Protein AF-A0A920TL68-F1 (afdb_monomer)

pLDDT: mean 79.49, std 15.37, range [36.06, 96.69]

Radius of gyration: 19.65 Å; Cα contacts (8 Å, |Δi|>4): 87; chains: 1; bounding box: 44×38×56 Å

Structure (mmCIF, N/CA/C/O backbone):
data_AF-A0A920TL68-F1
#
_entry.id   AF-A0A920TL68-F1
#
loop_
_atom_site.group_PDB
_atom_site.id
_atom_site.type_symbol
_atom_site.label_atom_id
_atom_site.label_alt_id
_atom_site.label_comp_id
_atom_site.label_asym_id
_atom_site.label_entity_id
_atom_site.label_seq_id
_atom_site.pdbx_PDB_ins_code
_atom_site.Cartn_x
_atom_site.Cartn_y
_atom_site.Cartn_z
_atom_site.occupancy
_atom_site.B_iso_or_equiv
_atom_site.auth_seq_id
_atom_site.auth_comp_id
_atom_site.auth_asym_id
_atom_site.auth_atom_id
_atom_site.pdbx_PDB_model_num
ATOM 1 N N . MET A 1 1 ? 16.342 -2.988 -8.621 1.00 80.62 1 MET A N 1
ATOM 2 C CA . MET A 1 1 ? 15.593 -1.732 -8.398 1.00 80.62 1 MET A CA 1
ATOM 3 C C . MET A 1 1 ? 15.108 -1.226 -9.749 1.00 80.62 1 MET A C 1
ATOM 5 O O . MET A 1 1 ? 15.931 -1.082 -10.642 1.00 80.62 1 MET A O 1
ATOM 9 N N . HIS A 1 2 ? 13.801 -1.012 -9.923 1.00 90.56 2 HIS A N 1
ATOM 10 C CA . HIS A 1 2 ? 13.200 -0.571 -11.189 1.00 90.56 2 HIS A CA 1
ATOM 11 C C . HIS A 1 2 ? 12.857 0.924 -11.144 1.00 90.56 2 HIS A C 1
ATOM 13 O O . HIS A 1 2 ? 11.788 1.310 -10.674 1.00 90.56 2 HIS A O 1
ATOM 19 N N . GLN A 1 3 ? 13.768 1.764 -11.642 1.00 92.88 3 GLN A N 1
ATOM 20 C CA . GLN A 1 3 ? 13.602 3.220 -11.752 1.00 92.88 3 GLN A CA 1
ATOM 21 C C . GLN A 1 3 ? 13.117 3.612 -13.156 1.00 92.88 3 GLN A C 1
ATOM 23 O O . GLN A 1 3 ? 13.807 4.296 -13.902 1.00 92.88 3 GLN A O 1
ATOM 28 N N . THR A 1 4 ? 11.928 3.145 -13.532 1.00 91.88 4 THR A N 1
ATOM 29 C CA . THR A 1 4 ? 11.265 3.543 -14.782 1.00 91.88 4 THR A CA 1
ATOM 30 C C . THR A 1 4 ? 9.858 4.049 -14.497 1.00 91.88 4 THR A C 1
ATOM 32 O O . THR A 1 4 ? 9.225 3.615 -13.532 1.00 91.88 4 THR A O 1
ATOM 35 N N . ALA A 1 5 ? 9.368 4.969 -15.328 1.00 90.88 5 ALA A N 1
ATOM 36 C CA . ALA A 1 5 ? 7.997 5.465 -15.257 1.00 90.88 5 ALA A CA 1
ATOM 37 C C . ALA A 1 5 ? 7.007 4.567 -16.020 1.00 90.88 5 ALA A C 1
ATOM 39 O O . ALA A 1 5 ? 5.854 4.461 -15.608 1.00 90.88 5 ALA A O 1
ATOM 40 N N . THR A 1 6 ? 7.448 3.909 -17.095 1.00 92.81 6 THR A N 1
ATOM 41 C CA . THR A 1 6 ? 6.608 3.071 -17.967 1.00 92.81 6 THR A CA 1
ATOM 42 C C . THR A 1 6 ? 7.353 1.818 -18.428 1.00 92.81 6 THR A C 1
ATOM 44 O O . THR A 1 6 ? 8.582 1.743 -18.317 1.00 92.81 6 THR A O 1
ATOM 47 N N . TYR A 1 7 ? 6.606 0.836 -18.925 1.00 90.44 7 TYR A N 1
ATOM 48 C CA . TYR A 1 7 ? 7.105 -0.445 -19.412 1.00 90.44 7 TYR A CA 1
ATOM 49 C C . TYR A 1 7 ? 6.700 -0.646 -20.875 1.00 90.44 7 TYR A C 1
ATOM 51 O O . TYR A 1 7 ? 5.697 -0.105 -21.337 1.00 90.44 7 TYR A O 1
ATOM 59 N N . VAL A 1 8 ? 7.503 -1.408 -21.620 1.00 90.12 8 VAL A N 1
ATOM 60 C CA . VAL A 1 8 ? 7.218 -1.705 -23.029 1.00 90.12 8 VAL A CA 1
ATOM 61 C C . VAL A 1 8 ? 6.022 -2.650 -23.110 1.00 90.12 8 VAL A C 1
ATOM 63 O O . VAL A 1 8 ? 6.043 -3.729 -22.518 1.00 90.12 8 VAL A O 1
ATOM 66 N N . LEU A 1 9 ? 5.006 -2.239 -23.866 1.00 90.06 9 LEU A N 1
ATOM 67 C CA . LEU A 1 9 ? 3.836 -3.050 -24.191 1.00 90.06 9 LEU A CA 1
ATOM 68 C C . LEU A 1 9 ? 4.066 -3.760 -25.528 1.00 90.06 9 LEU A C 1
ATOM 70 O O . LEU A 1 9 ? 4.668 -3.183 -26.433 1.00 90.06 9 LEU A O 1
ATOM 74 N N . GLU A 1 10 ? 3.588 -4.997 -25.662 1.00 87.94 10 GLU A N 1
ATOM 75 C CA . GLU A 1 10 ? 3.639 -5.714 -26.948 1.00 87.94 10 GLU A CA 1
ATOM 76 C C . GLU A 1 10 ? 2.578 -5.179 -27.913 1.00 87.94 10 GLU A C 1
ATOM 78 O O . GLU A 1 10 ? 2.842 -4.977 -29.095 1.00 87.94 10 GLU A O 1
ATOM 83 N N . GLU A 1 11 ? 1.387 -4.899 -27.386 1.00 89.31 11 GLU A N 1
ATOM 84 C CA . GLU A 1 11 ? 0.255 -4.322 -28.103 1.00 89.31 11 GLU A CA 1
ATOM 85 C C . GLU A 1 11 ? -0.548 -3.435 -27.137 1.00 89.31 11 GLU A C 1
ATOM 87 O O . GLU A 1 11 ? -0.435 -3.557 -25.913 1.00 89.31 11 GLU A O 1
ATOM 92 N N . VAL A 1 12 ? -1.393 -2.546 -27.665 1.00 86.69 12 VAL A N 1
ATOM 93 C CA . VAL A 1 12 ? -2.274 -1.715 -26.829 1.00 86.69 12 VAL A CA 1
ATOM 94 C C . VAL A 1 12 ? -3.190 -2.614 -25.993 1.00 86.69 12 VAL A C 1
ATOM 96 O O . VAL A 1 12 ? -3.930 -3.431 -26.534 1.00 86.69 12 VAL A O 1
ATOM 99 N N . GLY A 1 13 ? -3.142 -2.455 -24.669 1.00 84.44 13 GLY A N 1
ATOM 100 C CA . GLY A 1 13 ? -3.941 -3.247 -23.729 1.00 84.44 13 GLY A CA 1
ATOM 101 C C . GLY A 1 13 ? -3.378 -4.634 -23.394 1.00 84.44 13 GLY A C 1
ATOM 102 O O . GLY A 1 13 ? -4.030 -5.367 -22.657 1.00 84.44 13 GLY A O 1
ATOM 103 N N . LYS A 1 14 ? -2.190 -5.002 -23.898 1.00 85.81 14 LYS A N 1
ATOM 104 C CA . LYS A 1 14 ? -1.474 -6.230 -23.513 1.00 85.81 14 LYS A CA 1
ATOM 105 C C . LYS A 1 14 ? -0.176 -5.888 -22.782 1.00 85.81 14 LYS A C 1
ATOM 107 O O . LYS A 1 14 ? 0.883 -5.744 -23.397 1.00 85.81 14 LYS A O 1
ATOM 112 N N . ASP A 1 15 ? -0.269 -5.751 -21.464 1.00 85.44 15 ASP A N 1
ATOM 113 C CA . ASP A 1 15 ? 0.889 -5.616 -20.581 1.00 85.44 15 ASP A CA 1
ATOM 114 C C . ASP A 1 15 ? 1.373 -6.979 -20.045 1.00 85.44 15 ASP A C 1
ATOM 116 O O . ASP A 1 15 ? 0.679 -7.993 -20.121 1.00 85.44 15 ASP A O 1
ATOM 120 N N . LYS A 1 16 ? 2.604 -7.009 -19.518 1.00 83.06 16 LYS A N 1
ATOM 121 C CA . LYS A 1 16 ? 3.217 -8.199 -18.889 1.00 83.06 16 LYS A CA 1
ATOM 122 C C . LYS A 1 16 ? 3.069 -8.191 -17.362 1.00 83.06 16 LYS A C 1
ATOM 124 O O . LYS A 1 16 ? 3.951 -8.673 -16.656 1.00 83.06 16 LYS A O 1
ATOM 129 N N . GLY A 1 17 ? 2.003 -7.579 -16.853 1.00 86.38 17 GLY A N 1
ATOM 130 C CA . GLY A 1 17 ? 1.770 -7.303 -15.435 1.00 86.38 17 GLY A CA 1
ATOM 131 C C . GLY A 1 17 ? 2.170 -5.891 -14.992 1.00 86.38 17 GLY A C 1
ATOM 132 O O . GLY A 1 17 ? 1.876 -5.508 -13.862 1.00 86.38 17 GLY A O 1
ATOM 133 N N . PHE A 1 18 ? 2.828 -5.107 -15.854 1.00 90.62 18 PHE A N 1
ATOM 134 C CA . PHE A 1 18 ? 3.242 -3.733 -15.560 1.00 90.62 18 PHE A CA 1
ATOM 135 C C . PHE A 1 18 ? 3.101 -2.846 -16.799 1.00 90.62 18 PHE A C 1
ATOM 137 O O . PHE A 1 18 ? 3.624 -3.176 -17.862 1.00 90.62 18 PHE A O 1
ATOM 144 N N . ASP A 1 19 ? 2.460 -1.691 -16.639 1.00 91.75 19 ASP A N 1
ATOM 145 C CA . ASP A 1 19 ? 2.248 -0.679 -17.680 1.00 91.75 19 ASP A CA 1
ATOM 146 C C . ASP A 1 19 ? 2.892 0.669 -17.293 1.00 91.75 19 ASP A C 1
ATOM 148 O O . ASP A 1 19 ? 3.683 1.269 -18.033 1.00 91.75 19 ASP A O 1
ATOM 152 N N . TYR A 1 20 ? 2.623 1.108 -16.066 1.00 92.25 20 TYR A N 1
ATOM 153 C CA . TYR A 1 20 ? 2.981 2.399 -15.523 1.00 92.25 20 TYR A CA 1
ATOM 154 C C . TYR A 1 20 ? 3.305 2.284 -14.032 1.00 92.25 20 TYR A C 1
ATOM 156 O O . TYR A 1 20 ? 2.552 1.729 -13.234 1.00 92.25 20 TYR A O 1
ATOM 164 N N . THR A 1 21 ? 4.428 2.879 -13.631 1.00 94.06 21 THR A N 1
ATOM 165 C CA . THR A 1 21 ? 5.058 2.649 -12.318 1.00 94.06 21 THR A CA 1
ATOM 166 C C . THR A 1 21 ? 4.172 3.015 -11.122 1.00 94.06 21 THR A C 1
ATOM 168 O O . THR A 1 21 ? 4.302 2.439 -10.044 1.00 94.06 21 THR A O 1
ATOM 171 N N . ARG A 1 22 ? 3.261 3.986 -11.294 1.00 91.62 22 ARG A N 1
ATOM 172 C CA . ARG A 1 22 ? 2.309 4.382 -10.244 1.00 91.62 22 ARG A CA 1
ATOM 173 C C . ARG A 1 22 ? 1.324 3.252 -9.949 1.00 91.62 22 ARG A C 1
ATOM 175 O O . ARG A 1 22 ? 1.063 2.988 -8.776 1.00 91.62 22 ARG A O 1
ATOM 182 N N . SER A 1 23 ? 0.827 2.600 -11.000 1.00 90.81 23 SER A N 1
ATOM 183 C CA . SER A 1 23 ? -0.107 1.477 -10.928 1.00 90.81 23 SER A CA 1
ATOM 184 C C . SER A 1 23 ? 0.589 0.255 -10.347 1.00 90.81 23 SER A C 1
ATOM 186 O O . SER A 1 23 ? 0.175 -0.241 -9.303 1.00 90.81 23 SER A O 1
ATOM 188 N N . ALA A 1 24 ? 1.706 -0.158 -10.948 1.00 90.88 24 ALA A N 1
ATOM 189 C CA . ALA A 1 24 ? 2.487 -1.305 -10.508 1.00 90.88 24 ALA A CA 1
ATOM 190 C C . ALA A 1 24 ? 3.981 -1.106 -10.805 1.00 90.88 24 ALA A C 1
ATOM 192 O O . ALA A 1 24 ? 4.370 -0.575 -11.846 1.00 90.88 24 ALA A O 1
ATOM 193 N N . ASN A 1 25 ? 4.837 -1.556 -9.888 1.00 95.00 25 ASN A N 1
ATOM 194 C CA . ASN A 1 25 ? 6.289 -1.530 -10.045 1.00 95.00 25 ASN A CA 1
ATOM 195 C C . ASN A 1 25 ? 6.879 -2.829 -9.474 1.00 95.00 25 ASN A C 1
ATOM 197 O O . ASN A 1 25 ? 6.583 -3.130 -8.317 1.00 95.00 25 ASN A O 1
ATOM 201 N N . PRO A 1 26 ? 7.749 -3.562 -10.197 1.00 94.75 26 PRO A N 1
ATOM 202 C CA . PRO A 1 26 ? 8.257 -4.850 -9.726 1.00 94.75 26 PRO A CA 1
ATOM 203 C C . PRO A 1 26 ? 9.022 -4.762 -8.399 1.00 94.75 26 PRO A C 1
ATOM 205 O O . PRO A 1 26 ? 8.931 -5.653 -7.567 1.00 94.75 26 PRO A O 1
ATOM 208 N N . THR A 1 27 ? 9.765 -3.675 -8.155 1.00 95.44 27 THR A N 1
ATOM 209 C CA . THR A 1 27 ? 10.458 -3.485 -6.867 1.00 95.44 27 THR A CA 1
ATOM 210 C C . THR A 1 27 ? 9.471 -3.245 -5.727 1.00 95.44 27 THR A C 1
ATOM 212 O O . THR A 1 27 ? 9.660 -3.793 -4.644 1.00 95.44 27 THR A O 1
ATOM 215 N N . ARG A 1 28 ? 8.415 -2.456 -5.967 1.00 95.69 28 ARG A N 1
ATOM 216 C CA . ARG A 1 28 ? 7.371 -2.208 -4.962 1.00 95.69 28 ARG A CA 1
ATOM 217 C C . ARG A 1 28 ? 6.566 -3.475 -4.674 1.00 95.69 28 ARG A C 1
ATOM 219 O O . ARG A 1 28 ? 6.367 -3.787 -3.510 1.00 95.69 28 ARG A O 1
ATOM 226 N N . GLN A 1 29 ? 6.192 -4.225 -5.708 1.00 95.62 29 GLN A N 1
ATOM 227 C CA . GLN A 1 29 ? 5.420 -5.458 -5.566 1.00 95.62 29 GLN A CA 1
ATOM 228 C C . GLN A 1 29 ? 6.161 -6.500 -4.718 1.00 95.62 29 GLN A C 1
ATOM 230 O O . GLN A 1 29 ? 5.587 -7.042 -3.783 1.00 95.62 29 GLN A O 1
ATOM 235 N N . MET A 1 30 ? 7.455 -6.720 -4.970 1.00 95.81 30 MET A N 1
ATOM 236 C CA . MET A 1 30 ? 8.259 -7.632 -4.143 1.00 95.81 30 MET A CA 1
ATOM 237 C C . MET A 1 30 ? 8.282 -7.197 -2.669 1.00 95.81 30 MET A C 1
ATOM 239 O O . MET A 1 30 ? 8.152 -8.021 -1.768 1.00 95.81 30 MET A O 1
ATOM 243 N N . MET A 1 31 ? 8.422 -5.893 -2.405 1.00 94.75 31 MET A N 1
ATOM 244 C CA . MET A 1 31 ? 8.361 -5.357 -1.041 1.00 94.75 31 MET A CA 1
ATOM 245 C C . MET A 1 31 ? 6.986 -5.590 -0.401 1.00 94.75 31 MET A C 1
ATOM 247 O O . MET A 1 31 ? 6.921 -6.005 0.753 1.00 94.75 31 MET A O 1
ATOM 251 N N . GLU A 1 32 ? 5.905 -5.334 -1.137 1.00 96.38 32 GLU A N 1
ATOM 252 C CA .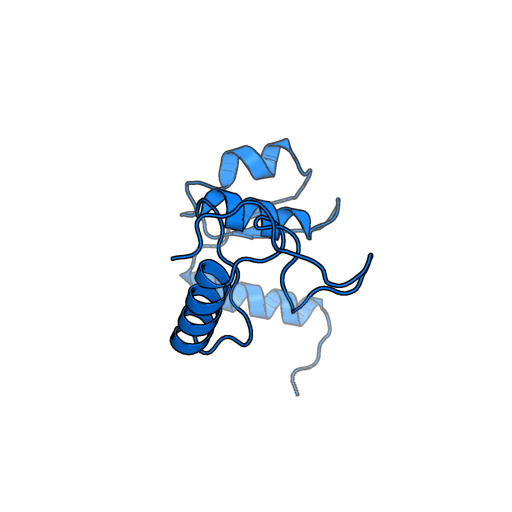 GLU A 1 32 ? 4.521 -5.533 -0.693 1.00 96.38 32 GLU A CA 1
ATOM 253 C C . GLU A 1 32 ? 4.234 -7.003 -0.351 1.00 96.38 32 GLU A C 1
ATOM 255 O O . GLU A 1 32 ? 3.642 -7.282 0.690 1.00 96.38 32 GLU A O 1
ATOM 260 N N . GLU A 1 33 ? 4.704 -7.941 -1.176 1.00 96.50 33 GLU A N 1
ATOM 261 C CA . GLU A 1 33 ? 4.572 -9.385 -0.955 1.00 96.50 33 GLU A CA 1
ATOM 262 C C . GLU A 1 33 ? 5.351 -9.853 0.281 1.00 96.50 33 GLU A C 1
ATOM 264 O O . GLU A 1 33 ? 4.829 -10.613 1.098 1.00 96.50 33 GLU A O 1
ATOM 269 N N . HIS A 1 34 ? 6.581 -9.365 0.467 1.00 96.50 34 HIS A N 1
ATOM 270 C CA . HIS A 1 34 ? 7.366 -9.677 1.659 1.00 96.50 34 HIS A CA 1
ATOM 271 C C . HIS A 1 34 ? 6.738 -9.108 2.934 1.00 96.50 34 HIS A C 1
ATOM 273 O O . HIS A 1 34 ? 6.678 -9.811 3.940 1.00 96.50 34 HIS A O 1
ATOM 279 N N . LEU A 1 35 ? 6.234 -7.870 2.900 1.00 95.31 35 LEU A N 1
ATOM 280 C CA . LEU A 1 35 ? 5.517 -7.277 4.032 1.00 95.31 35 LEU A CA 1
ATOM 281 C C . LEU A 1 35 ? 4.257 -8.074 4.378 1.00 95.31 35 LEU A C 1
ATOM 283 O O . LEU A 1 35 ? 4.034 -8.388 5.544 1.00 95.31 35 LEU A O 1
ATOM 287 N N . ALA A 1 36 ? 3.474 -8.458 3.368 1.00 96.69 36 ALA A N 1
ATOM 288 C CA . ALA A 1 36 ? 2.291 -9.286 3.566 1.00 96.69 36 ALA A CA 1
ATOM 289 C C . ALA A 1 36 ? 2.651 -10.627 4.223 1.00 96.69 36 ALA A C 1
ATOM 291 O O . ALA A 1 36 ? 1.993 -11.041 5.172 1.00 96.69 36 ALA A O 1
ATOM 292 N N . ALA A 1 37 ? 3.731 -11.275 3.779 1.00 96.62 37 ALA A N 1
ATOM 293 C CA . ALA A 1 37 ? 4.196 -12.523 4.374 1.00 96.62 37 ALA A CA 1
ATOM 294 C C . ALA A 1 37 ? 4.632 -12.358 5.843 1.00 96.62 37 ALA A C 1
ATOM 296 O O . ALA A 1 37 ? 4.317 -13.218 6.664 1.00 96.62 37 ALA A O 1
ATOM 297 N N . LEU A 1 38 ? 5.320 -11.261 6.184 1.00 96.50 38 LEU A N 1
ATOM 298 C CA . LEU A 1 38 ? 5.765 -10.980 7.555 1.00 96.50 38 LEU A CA 1
ATOM 299 C C . LEU A 1 38 ? 4.590 -10.772 8.518 1.00 96.50 38 LEU A C 1
ATOM 301 O O . LEU A 1 38 ? 4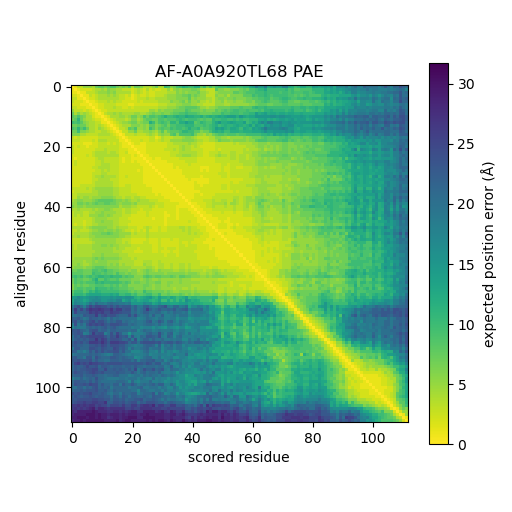.587 -11.342 9.607 1.00 96.50 38 LEU A O 1
ATOM 305 N N . ASP A 1 39 ? 3.569 -10.031 8.093 1.00 95.25 39 ASP A N 1
ATOM 306 C CA . ASP A 1 39 ? 2.383 -9.749 8.911 1.00 95.25 39 ASP A CA 1
ATOM 307 C C . ASP A 1 39 ? 1.300 -10.839 8.804 1.00 95.25 39 ASP A C 1
ATOM 309 O O . ASP A 1 39 ? 0.195 -10.684 9.327 1.00 95.25 39 ASP A O 1
ATOM 313 N N . SER A 1 40 ? 1.591 -11.960 8.128 1.00 95.94 40 SER A N 1
ATOM 314 C CA . SER A 1 40 ? 0.607 -13.012 7.814 1.00 95.94 40 SER A CA 1
ATOM 315 C C . SER A 1 40 ? -0.649 -12.476 7.100 1.00 95.94 40 SER A C 1
ATOM 317 O O . SER A 1 40 ? -1.753 -13.006 7.248 1.00 95.94 40 SER A O 1
ATOM 319 N N . GLY A 1 41 ? -0.488 -11.401 6.327 1.00 93.25 41 GLY A N 1
ATOM 320 C CA . GLY A 1 41 ? -1.512 -10.784 5.498 1.00 93.25 41 GLY A CA 1
ATOM 321 C C . GLY A 1 41 ? -1.616 -11.438 4.120 1.00 93.25 41 GLY A C 1
ATOM 322 O O . GLY A 1 41 ? -0.659 -11.989 3.584 1.00 93.25 41 GLY A O 1
ATOM 323 N N . LYS A 1 42 ? -2.801 -11.351 3.503 1.00 95.69 42 LYS A N 1
ATOM 324 C CA . LYS A 1 42 ? -3.014 -11.830 2.124 1.00 95.69 42 LYS A CA 1
ATOM 325 C C . LYS A 1 42 ? -2.449 -10.867 1.072 1.00 95.69 42 LYS A C 1
ATOM 327 O O . LYS A 1 42 ? -2.099 -11.294 -0.022 1.00 95.69 42 LYS A O 1
ATOM 332 N N . TYR A 1 43 ? -2.406 -9.578 1.398 1.00 95.12 43 TYR A N 1
ATOM 333 C CA . TYR A 1 43 ? -1.980 -8.501 0.509 1.00 95.12 43 TYR A CA 1
ATOM 334 C C . TYR A 1 43 ? -1.233 -7.437 1.313 1.00 95.12 43 TYR A C 1
ATOM 336 O O . TYR A 1 43 ? -1.556 -7.211 2.479 1.00 95.12 43 TYR A O 1
ATOM 344 N N . GLY A 1 44 ? -0.284 -6.766 0.666 1.00 94.19 44 GLY A N 1
ATOM 345 C CA . GLY A 1 44 ? 0.395 -5.575 1.169 1.00 94.19 44 GLY A CA 1
ATOM 346 C C . GLY A 1 44 ? 0.272 -4.450 0.146 1.00 94.19 44 GLY A C 1
ATOM 347 O O . GLY A 1 44 ? 0.205 -4.714 -1.052 1.00 94.19 44 GLY A O 1
ATOM 348 N N . VAL A 1 45 ? 0.207 -3.202 0.610 1.00 94.31 45 VAL A N 1
ATOM 349 C CA . VAL A 1 45 ? 0.182 -2.018 -0.262 1.00 94.31 45 VAL A CA 1
ATOM 350 C C . VAL A 1 45 ? 1.126 -0.975 0.314 1.00 94.31 45 VAL A C 1
ATOM 352 O O . VAL A 1 45 ? 0.974 -0.559 1.463 1.00 94.31 45 VAL A O 1
ATOM 355 N N . ALA A 1 46 ? 2.107 -0.556 -0.478 1.00 94.25 46 ALA A N 1
ATOM 356 C CA . ALA A 1 46 ? 3.107 0.416 -0.077 1.00 94.25 46 ALA A CA 1
ATOM 357 C C . ALA A 1 46 ? 2.711 1.825 -0.536 1.00 94.25 46 ALA A C 1
ATOM 359 O O . ALA A 1 46 ? 2.409 2.071 -1.705 1.00 94.25 46 ALA A O 1
ATOM 360 N N . TYR A 1 47 ? 2.774 2.772 0.398 1.00 93.50 47 TYR A N 1
ATOM 361 C CA . TYR A 1 47 ? 2.474 4.185 0.176 1.00 93.50 47 TYR A CA 1
ATOM 362 C C . TYR A 1 47 ? 3.722 5.048 0.376 1.00 93.50 47 TYR A C 1
ATOM 364 O O . TYR A 1 47 ? 4.724 4.603 0.931 1.00 93.50 47 TYR A O 1
ATOM 372 N N . SER A 1 48 ? 3.655 6.310 -0.053 1.00 92.88 48 SER A N 1
ATOM 373 C CA . SER A 1 48 ? 4.746 7.277 0.133 1.00 92.88 48 SER A CA 1
ATOM 374 C C . SER A 1 48 ? 4.992 7.647 1.601 1.00 92.88 48 SER A C 1
ATOM 376 O O . SER A 1 48 ? 6.094 8.062 1.9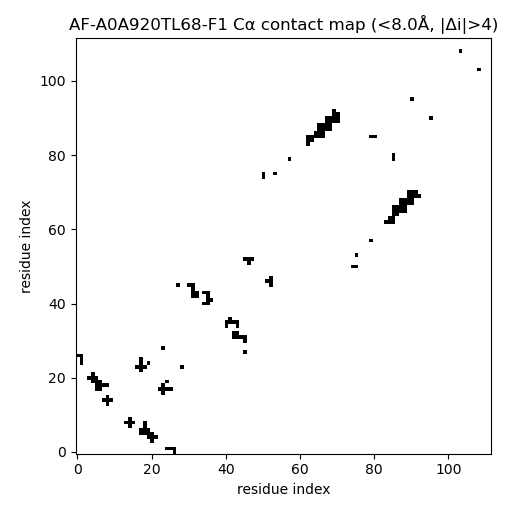47 1.00 92.88 48 SER A O 1
ATOM 378 N N . SER A 1 49 ? 3.977 7.520 2.461 1.00 91.50 49 SER A N 1
ATOM 379 C CA . SER A 1 49 ? 4.065 7.754 3.904 1.00 91.50 49 SER A CA 1
ATOM 380 C C . SER A 1 49 ? 2.929 7.047 4.649 1.00 91.50 49 SER A C 1
ATOM 382 O O . SER A 1 49 ? 1.928 6.650 4.046 1.00 91.50 49 SER A O 1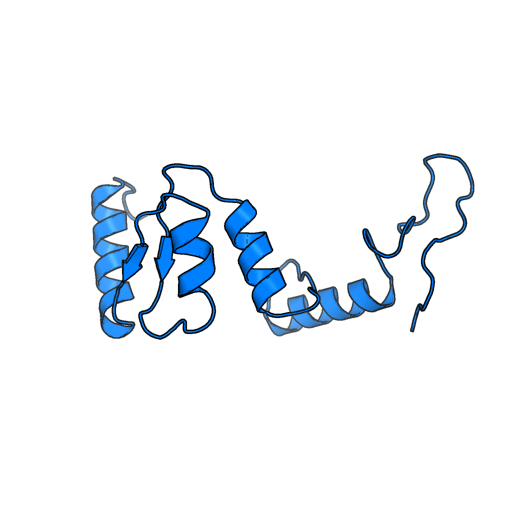
ATOM 384 N N . GLY A 1 50 ? 3.042 6.953 5.979 1.00 86.81 50 GLY A N 1
ATOM 385 C CA . GLY A 1 50 ? 1.953 6.454 6.828 1.00 86.81 50 GLY A CA 1
ATOM 386 C C . GLY A 1 50 ? 0.677 7.296 6.717 1.00 86.81 50 GLY A C 1
ATOM 387 O O . GLY A 1 50 ? -0.418 6.747 6.693 1.00 86.81 50 GLY A O 1
ATOM 388 N N . MET A 1 51 ? 0.802 8.616 6.538 1.00 85.88 51 MET A N 1
ATOM 389 C CA . MET A 1 51 ? -0.356 9.494 6.331 1.00 85.88 51 MET A CA 1
ATOM 390 C C . MET A 1 51 ? -1.059 9.239 4.999 1.00 85.88 51 MET A C 1
ATOM 392 O O . MET A 1 51 ? -2.284 9.241 4.957 1.00 85.88 51 MET A O 1
ATOM 396 N N . ALA A 1 52 ? -0.309 8.961 3.928 1.00 88.44 52 ALA A N 1
ATOM 397 C CA . ALA A 1 52 ? -0.899 8.588 2.642 1.00 88.44 52 ALA A CA 1
ATOM 398 C C . ALA A 1 52 ? -1.619 7.229 2.710 1.00 88.44 52 ALA A C 1
ATOM 400 O O . ALA A 1 52 ? -2.653 7.049 2.063 1.00 88.44 52 ALA A O 1
ATOM 401 N N . ALA A 1 53 ? -1.106 6.293 3.517 1.00 90.12 53 ALA A N 1
ATOM 402 C CA . ALA A 1 53 ? -1.779 5.024 3.778 1.00 90.12 53 ALA A CA 1
ATOM 403 C C . ALA A 1 53 ? -3.113 5.241 4.512 1.00 90.12 53 ALA A C 1
ATOM 405 O O . ALA A 1 53 ? -4.142 4.728 4.078 1.00 90.12 53 ALA A O 1
ATOM 406 N N . VAL A 1 54 ? -3.117 6.057 5.573 1.00 87.81 54 VAL A N 1
ATOM 407 C CA . VAL A 1 54 ? -4.340 6.383 6.323 1.00 87.81 54 VAL A CA 1
ATOM 408 C C . VAL A 1 54 ? -5.356 7.122 5.447 1.00 87.81 54 VAL A C 1
ATOM 410 O O . VAL A 1 54 ? -6.512 6.714 5.401 1.00 87.81 54 VAL A O 1
ATOM 413 N N . ASP A 1 55 ? -4.940 8.152 4.708 1.00 86.19 55 ASP A N 1
ATOM 414 C CA . ASP A 1 55 ? -5.803 8.894 3.773 1.00 86.19 55 ASP A CA 1
ATOM 415 C C . ASP A 1 55 ? -6.446 7.967 2.726 1.00 86.19 55 ASP A C 1
ATOM 417 O O . ASP A 1 55 ? -7.643 8.059 2.450 1.00 86.19 55 ASP A O 1
ATOM 421 N N . SER A 1 56 ? -5.687 7.004 2.197 1.00 89.69 56 SER A N 1
ATOM 422 C CA . SER A 1 56 ? -6.216 6.013 1.251 1.00 89.69 56 SER A CA 1
ATOM 423 C C . SER A 1 56 ? -7.252 5.086 1.894 1.00 89.69 56 SER A C 1
ATOM 425 O O . SER A 1 56 ? -8.276 4.803 1.274 1.00 89.69 56 SER A O 1
ATOM 427 N N . CYS A 1 57 ? -7.041 4.664 3.145 1.00 89.31 57 CYS A N 1
ATOM 428 C CA . CYS A 1 57 ? -8.027 3.890 3.903 1.00 89.31 57 CYS A CA 1
ATOM 429 C C . CYS A 1 57 ? -9.307 4.694 4.180 1.00 89.31 57 CYS A C 1
ATOM 431 O O . CYS A 1 57 ? -10.406 4.158 4.065 1.00 89.31 57 CYS A O 1
ATOM 433 N N . LEU A 1 58 ? -9.185 5.980 4.513 1.00 86.62 58 LEU A N 1
ATOM 434 C CA . LEU A 1 58 ? -10.330 6.848 4.801 1.00 86.62 58 LEU A CA 1
ATOM 435 C C . LEU A 1 58 ? -11.184 7.125 3.567 1.00 86.62 58 LEU A C 1
ATOM 437 O O . LEU A 1 58 ? -12.401 7.226 3.676 1.00 86.62 58 LEU A O 1
ATOM 441 N N . LYS A 1 59 ? -10.575 7.176 2.380 1.00 87.31 59 LYS A N 1
ATOM 442 C CA . LYS A 1 59 ? -11.295 7.312 1.103 1.00 87.31 59 LYS A CA 1
ATOM 443 C C . LYS A 1 59 ? -12.188 6.118 0.757 1.00 87.31 59 LYS A C 1
ATOM 445 O O . LYS A 1 59 ? -12.978 6.218 -0.178 1.00 87.31 59 LYS A O 1
ATOM 450 N N . LEU A 1 60 ? -12.085 5.007 1.488 1.00 89.56 60 LEU A N 1
ATOM 451 C CA . LEU A 1 60 ? -13.019 3.883 1.371 1.00 89.56 60 LEU A CA 1
ATOM 452 C C . LEU A 1 60 ? -14.358 4.160 2.071 1.00 89.56 60 LEU A C 1
ATOM 454 O O . LEU A 1 60 ? -15.346 3.485 1.776 1.00 89.56 60 LEU A O 1
ATOM 458 N N . LEU A 1 61 ? -14.390 5.126 2.992 1.00 87.56 61 LEU A N 1
ATOM 459 C CA . LEU A 1 61 ? -15.575 5.499 3.756 1.00 87.56 61 LEU A CA 1
ATOM 460 C C . LEU A 1 61 ? -16.496 6.415 2.949 1.00 87.56 61 LEU A C 1
ATOM 462 O O . LEU A 1 61 ? -16.079 7.124 2.029 1.00 87.56 61 LEU A O 1
ATOM 466 N N . LYS A 1 62 ? -17.769 6.429 3.333 1.00 85.75 62 LYS A N 1
ATOM 467 C CA . LYS A 1 62 ? -18.798 7.304 2.774 1.00 85.75 62 LYS A CA 1
ATOM 468 C C . LYS A 1 62 ? -19.267 8.314 3.814 1.00 85.75 62 LYS A C 1
ATOM 470 O O . LYS A 1 62 ? -19.085 8.152 5.019 1.00 85.75 62 LYS A O 1
ATOM 475 N N . SER A 1 63 ? -19.899 9.381 3.329 1.00 80.88 63 SER A N 1
ATOM 476 C CA . SER A 1 63 ? -20.567 10.341 4.209 1.00 80.88 63 SER A CA 1
ATOM 477 C C . SER A 1 63 ? -21.614 9.626 5.069 1.00 80.88 63 SER A C 1
ATOM 479 O O . SER A 1 63 ? -22.427 8.871 4.536 1.00 80.88 63 SER A O 1
ATOM 481 N N . GLY A 1 64 ? -21.586 9.873 6.380 1.00 79.75 64 GLY A N 1
ATOM 482 C CA . GLY A 1 64 ? -22.455 9.216 7.359 1.00 79.75 64 GLY A CA 1
ATOM 483 C C . GLY A 1 64 ? -21.874 7.957 8.013 1.00 79.75 64 GLY A C 1
ATOM 484 O O . GLY A 1 64 ? -22.490 7.455 8.949 1.00 79.75 64 GLY A O 1
ATOM 485 N N . ASP A 1 65 ? -20.706 7.466 7.582 1.00 80.69 65 ASP A N 1
ATOM 486 C CA . ASP A 1 65 ? -20.009 6.391 8.298 1.00 80.69 65 ASP A CA 1
ATOM 487 C C . ASP A 1 65 ? -19.460 6.884 9.656 1.00 80.69 65 ASP A C 1
ATOM 489 O O . ASP A 1 65 ? -19.417 8.078 9.958 1.00 80.69 65 ASP A O 1
ATOM 493 N N . HIS A 1 66 ? -19.030 5.956 10.510 1.00 80.75 66 HIS A N 1
ATOM 494 C CA . HIS A 1 66 ? -18.433 6.272 11.808 1.00 80.75 66 HIS A CA 1
ATOM 495 C C . HIS A 1 66 ? -17.062 5.621 11.932 1.00 80.75 66 HIS A C 1
ATOM 497 O O . HIS A 1 66 ? -16.897 4.440 11.623 1.00 80.75 66 HIS A O 1
ATOM 503 N N . VAL A 1 67 ? -16.086 6.380 12.432 1.00 79.94 67 VAL A N 1
ATOM 504 C CA . VAL A 1 67 ? -14.724 5.891 12.669 1.00 79.94 67 VAL A CA 1
ATOM 505 C C . VAL A 1 67 ? -14.446 5.896 14.165 1.00 79.94 67 VAL A C 1
ATOM 507 O O . VAL A 1 67 ? -14.681 6.887 14.858 1.00 79.94 67 VAL A O 1
ATOM 510 N N . ILE A 1 68 ? -13.950 4.767 14.662 1.00 80.25 68 ILE A N 1
ATOM 511 C CA . ILE A 1 68 ? -13.521 4.606 16.049 1.00 80.25 68 ILE A CA 1
ATOM 512 C C . ILE A 1 68 ? -12.000 4.611 16.058 1.00 80.25 68 ILE A C 1
ATOM 514 O O . ILE A 1 68 ? -11.370 3.758 15.430 1.00 80.25 68 ILE A O 1
ATOM 518 N N . CYS A 1 69 ? -11.426 5.553 16.795 1.00 75.44 69 CYS A N 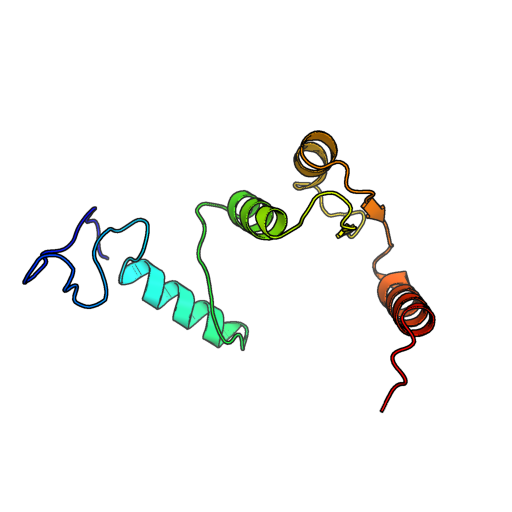1
ATOM 519 C CA . CYS A 1 69 ? -9.985 5.731 16.917 1.00 75.44 69 CYS A CA 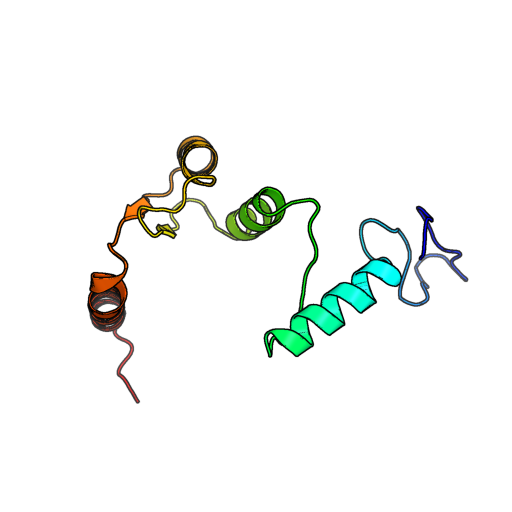1
ATOM 520 C C . CYS A 1 69 ? -9.580 5.713 18.393 1.00 75.44 69 CYS A C 1
ATOM 522 O O . CYS A 1 69 ? -10.353 6.103 19.272 1.00 75.44 69 CYS A O 1
ATOM 524 N N . SER A 1 70 ? -8.350 5.268 18.659 1.00 74.00 70 SER A N 1
ATOM 525 C CA . SER A 1 70 ? -7.726 5.481 19.969 1.00 74.00 70 SER A CA 1
ATOM 526 C C . SER A 1 70 ? -7.434 6.970 20.159 1.00 74.00 70 SER A C 1
ATOM 528 O O . SER A 1 70 ? -7.246 7.686 19.179 1.00 74.00 70 SER A O 1
ATOM 530 N N . ASP A 1 71 ? -7.368 7.416 21.409 1.00 70.69 71 ASP A N 1
ATOM 531 C CA . ASP A 1 71 ? -7.100 8.815 21.779 1.00 70.69 71 ASP A CA 1
ATOM 532 C C . ASP A 1 71 ? -5.633 9.249 21.550 1.00 70.69 71 ASP A C 1
ATOM 534 O O . ASP A 1 71 ? -5.287 10.419 21.642 1.00 70.69 71 ASP A O 1
ATOM 538 N N . ASP A 1 72 ? -4.758 8.301 21.209 1.00 70.19 72 ASP A N 1
ATOM 539 C CA . ASP A 1 72 ? -3.317 8.531 21.026 1.00 70.19 72 ASP A CA 1
ATOM 540 C C . ASP A 1 72 ? -2.897 8.626 19.536 1.00 70.19 72 ASP A C 1
ATOM 542 O O . ASP A 1 72 ? -1.721 8.555 19.183 1.00 70.19 72 ASP A O 1
ATOM 546 N N . VAL A 1 73 ? -3.849 8.746 18.598 1.00 68.88 73 VAL A N 1
ATOM 547 C CA . VAL A 1 73 ? -3.573 8.660 17.143 1.00 68.88 73 VAL A CA 1
ATOM 548 C C . VAL A 1 73 ? -3.197 10.024 16.548 1.00 68.88 73 VAL A C 1
ATOM 550 O O . VAL A 1 73 ? -3.892 10.590 15.709 1.00 68.88 73 VAL A O 1
ATOM 553 N N . THR A 1 74 ? -2.090 10.596 17.008 1.00 56.06 74 THR A N 1
ATOM 554 C CA . THR A 1 74 ? -1.711 12.018 16.831 1.00 56.06 74 THR A CA 1
ATOM 555 C C . THR A 1 74 ? -1.759 12.592 15.404 1.00 56.06 74 THR A C 1
ATOM 557 O O . THR A 1 74 ? -2.071 13.769 15.241 1.00 56.06 74 THR A O 1
ATOM 560 N N . ALA A 1 75 ? -1.487 11.812 14.355 1.00 58.19 75 ALA A N 1
ATOM 561 C CA . ALA A 1 75 ? -1.325 12.360 13.002 1.00 58.19 75 ALA A CA 1
ATOM 562 C C . ALA A 1 75 ? -2.637 12.503 12.197 1.00 58.19 75 ALA A C 1
ATOM 564 O O . ALA A 1 75 ? -2.672 13.199 11.186 1.00 58.19 75 ALA A O 1
ATOM 565 N N . VAL A 1 76 ? -3.723 11.866 12.641 1.00 61.28 76 VAL A N 1
ATOM 566 C CA . VAL A 1 76 ? -4.941 11.658 11.833 1.00 61.28 76 VAL A CA 1
ATOM 567 C C . VAL A 1 76 ? -6.054 12.677 12.149 1.00 61.28 76 VAL A C 1
ATOM 569 O O . VAL A 1 76 ? -6.922 12.951 11.319 1.00 61.28 76 VAL A O 1
ATOM 572 N N . TYR A 1 77 ? -5.999 13.290 13.333 1.00 57.69 77 TYR A N 1
ATOM 573 C CA . TYR A 1 77 ? -7.042 14.161 13.885 1.00 57.69 77 TYR A CA 1
ATOM 574 C C . TYR A 1 77 ? -7.464 15.362 13.023 1.00 57.69 77 TYR A C 1
ATOM 576 O O . TYR A 1 77 ? -8.672 15.555 12.858 1.00 57.69 77 TYR A O 1
ATOM 584 N N . PRO A 1 78 ? -6.548 16.196 12.489 1.00 60.12 78 PRO A N 1
ATOM 585 C CA . PRO A 1 78 ? -6.973 17.436 11.844 1.00 60.12 78 PRO A CA 1
ATOM 586 C C . PRO A 1 78 ? -7.591 17.219 10.453 1.00 60.12 78 PRO A C 1
ATOM 588 O O . PRO A 1 78 ? -8.497 17.967 10.088 1.00 60.12 78 PRO A O 1
ATOM 591 N N . ASP A 1 79 ? -7.151 16.204 9.698 1.00 59.97 79 ASP A N 1
ATOM 592 C CA . ASP A 1 79 ? -7.580 15.982 8.303 1.00 59.97 79 ASP A CA 1
ATOM 593 C C . ASP A 1 79 ? -8.931 15.249 8.204 1.00 59.97 79 ASP A C 1
ATOM 595 O O . ASP A 1 79 ? -9.766 15.605 7.374 1.00 59.97 79 ASP A O 1
ATOM 599 N N . ILE A 1 80 ? -9.211 14.283 9.094 1.00 59.12 80 ILE A N 1
ATOM 600 C CA . ILE A 1 80 ? -10.510 13.579 9.108 1.00 59.12 80 ILE A CA 1
ATOM 601 C C . ILE A 1 80 ? -11.652 14.533 9.453 1.00 59.12 80 ILE A C 1
ATOM 603 O O . ILE A 1 80 ? -12.653 14.575 8.740 1.00 59.12 80 ILE A O 1
ATOM 607 N N . SER A 1 81 ? -11.493 15.287 10.546 1.00 55.75 81 SER A N 1
ATOM 608 C CA . SER A 1 81 ? -12.543 16.139 11.123 1.00 55.75 81 SER A CA 1
ATOM 609 C C . SER A 1 81 ? -13.031 17.219 10.152 1.00 55.75 81 SER A C 1
ATOM 611 O O . SER A 1 81 ? -14.204 17.583 10.149 1.00 55.75 81 SER A O 1
ATOM 613 N N . THR A 1 82 ? -12.140 17.725 9.295 1.00 58.69 82 THR A N 1
ATOM 614 C CA . THR A 1 82 ? -12.474 18.797 8.350 1.00 58.69 82 THR A CA 1
ATOM 615 C C . THR A 1 82 ? -13.003 18.298 7.009 1.00 58.69 82 THR A C 1
ATOM 617 O O . THR A 1 82 ? -13.786 19.009 6.379 1.00 58.69 82 THR A O 1
ATOM 620 N N . ARG A 1 83 ? -12.599 17.109 6.540 1.00 57.34 83 ARG A N 1
ATOM 621 C CA . ARG A 1 83 ? -12.977 16.616 5.200 1.00 57.34 83 ARG A CA 1
ATOM 622 C C . ARG A 1 83 ? -14.220 15.754 5.167 1.00 57.34 83 ARG A C 1
ATOM 624 O O . ARG A 1 83 ? -14.944 15.781 4.173 1.00 57.34 83 ARG A O 1
ATOM 631 N N . PHE A 1 84 ? -14.469 14.993 6.218 1.00 55.94 84 PHE A N 1
ATOM 632 C CA . PHE A 1 84 ? -15.622 14.122 6.287 1.00 55.94 84 PHE A CA 1
ATOM 633 C C . PHE A 1 84 ? -16.390 14.475 7.554 1.00 55.94 84 PHE A C 1
ATOM 635 O O . PHE A 1 84 ? -15.808 14.537 8.631 1.00 55.94 84 PHE A O 1
ATOM 642 N N . TRP A 1 85 ? -17.701 14.697 7.439 1.00 53.12 85 TRP A N 1
ATOM 643 C CA . TRP A 1 85 ? -18.610 14.906 8.576 1.00 53.12 85 TRP A CA 1
ATOM 644 C C . TRP A 1 85 ? -18.793 13.604 9.392 1.00 53.12 85 TRP A C 1
ATOM 646 O O . TRP A 1 85 ? -19.910 13.172 9.663 1.00 53.12 85 TRP A O 1
ATOM 656 N N . LEU A 1 86 ? -17.690 12.927 9.719 1.00 56.00 86 LEU A N 1
ATOM 657 C CA . LEU A 1 86 ? -17.627 11.689 10.481 1.00 56.00 86 LEU A CA 1
ATOM 658 C C . LEU A 1 86 ? -17.654 12.042 11.966 1.00 56.00 86 LEU A C 1
ATOM 660 O O . LEU A 1 86 ? -16.848 12.831 12.458 1.00 56.00 86 LEU A O 1
ATOM 664 N N . ILE A 1 87 ? -18.565 11.412 12.700 1.00 55.97 87 ILE A N 1
ATOM 665 C CA . ILE A 1 87 ? -18.555 11.465 14.161 1.00 55.97 87 ILE A CA 1
ATOM 666 C C . ILE A 1 87 ? -17.475 10.494 14.643 1.00 55.97 87 ILE A C 1
ATOM 668 O O . ILE A 1 87 ? -17.600 9.282 14.447 1.00 55.97 87 ILE A O 1
ATOM 672 N N . MET A 1 88 ? -16.416 11.034 15.252 1.00 59.03 88 MET A N 1
ATOM 673 C CA . MET A 1 88 ? -15.302 10.257 15.793 1.00 59.03 88 MET A CA 1
ATOM 674 C C . MET A 1 88 ? -15.588 9.888 17.251 1.00 59.03 88 MET A C 1
ATOM 676 O O . MET A 1 88 ? -15.767 10.763 18.098 1.00 59.03 88 MET A O 1
ATOM 680 N N . ILE A 1 89 ? -15.664 8.587 17.538 1.00 62.50 89 ILE A N 1
ATOM 681 C CA . ILE A 1 89 ? -15.890 8.073 18.895 1.00 62.50 89 ILE A CA 1
ATOM 682 C C . ILE A 1 89 ? -14.546 7.611 19.455 1.00 62.50 89 ILE A C 1
ATOM 684 O O . ILE A 1 89 ? -13.957 6.653 18.950 1.00 62.50 89 ILE A O 1
ATOM 688 N N . TYR A 1 90 ? -14.070 8.292 20.498 1.00 64.06 90 TYR A N 1
ATOM 689 C CA . TYR A 1 90 ? -12.813 7.965 21.169 1.00 64.06 90 TYR A CA 1
ATOM 690 C C . TYR A 1 90 ? -13.021 6.925 22.253 1.00 64.06 90 TYR A C 1
ATOM 692 O O . TYR A 1 90 ? -13.922 7.043 23.086 1.00 64.06 90 TYR A O 1
ATOM 700 N N . ILE A 1 91 ? -12.170 5.904 22.253 1.00 65.50 91 ILE A N 1
ATOM 701 C CA . ILE A 1 91 ? -12.227 4.834 23.244 1.00 65.50 91 ILE A CA 1
ATOM 702 C C . ILE A 1 91 ? -10.818 4.547 23.729 1.00 65.50 91 ILE A C 1
ATOM 704 O O . ILE A 1 91 ? -9.931 4.224 22.942 1.00 65.50 91 ILE A O 1
ATOM 708 N N . LEU A 1 92 ? -10.629 4.620 25.047 1.00 68.75 92 LEU A N 1
ATOM 709 C CA . LEU A 1 92 ? -9.384 4.206 25.683 1.00 68.75 92 LEU A CA 1
ATOM 710 C C . LEU A 1 92 ? -9.071 2.741 25.322 1.00 68.75 92 LEU A C 1
ATOM 712 O O . LEU A 1 92 ? -9.982 1.906 25.370 1.00 68.75 92 LEU A O 1
ATOM 716 N N . PRO A 1 93 ? -7.803 2.374 25.048 1.00 66.25 93 PRO A N 1
ATOM 717 C CA . PRO A 1 93 ? -7.429 1.025 24.602 1.00 66.25 93 PRO A CA 1
ATOM 718 C C . PRO A 1 93 ? -7.961 -0.094 25.510 1.00 66.25 93 PRO A C 1
ATOM 720 O O . PRO A 1 93 ? -8.356 -1.164 25.046 1.00 66.25 93 PRO A O 1
ATOM 723 N N . MET A 1 94 ? -8.040 0.179 26.816 1.00 73.56 94 MET A N 1
ATOM 724 C CA . MET A 1 94 ? -8.550 -0.748 27.828 1.00 73.56 94 MET A CA 1
ATOM 725 C C . MET A 1 94 ? -10.056 -1.053 27.683 1.00 73.56 94 MET A C 1
ATOM 727 O O . MET A 1 94 ? -10.509 -2.130 28.063 1.00 73.56 94 MET A O 1
ATOM 731 N N . TRP A 1 95 ? -10.832 -0.149 27.084 1.00 68.31 95 TRP A N 1
ATOM 732 C CA . TRP A 1 95 ? -12.292 -0.240 26.953 1.00 68.31 95 TRP A CA 1
ATOM 733 C C . TRP A 1 95 ? -12.754 -0.726 25.574 1.00 68.31 95 TRP A C 1
ATOM 735 O O . TRP A 1 95 ? -13.924 -1.077 25.405 1.00 68.31 95 TRP A O 1
ATOM 745 N N . ILE A 1 96 ? -11.842 -0.848 24.602 1.00 72.88 96 ILE A N 1
ATOM 746 C CA . ILE A 1 96 ? -12.153 -1.284 23.230 1.00 72.88 96 ILE A CA 1
ATOM 747 C C . ILE A 1 96 ? -12.846 -2.652 23.201 1.00 72.88 96 ILE A C 1
ATOM 749 O O . ILE A 1 96 ? -13.810 -2.851 22.465 1.00 72.88 96 ILE A O 1
ATOM 753 N N . ARG A 1 97 ? -12.425 -3.595 24.057 1.00 73.94 97 ARG A N 1
ATOM 754 C CA . ARG A 1 97 ? -13.028 -4.939 24.116 1.00 73.94 97 ARG A CA 1
ATOM 755 C C . ARG A 1 97 ? -14.472 -4.907 24.614 1.00 73.94 97 ARG A C 1
ATOM 757 O O . ARG A 1 97 ? -15.294 -5.691 24.143 1.00 73.94 97 ARG A O 1
ATOM 764 N N . LEU A 1 98 ? -14.777 -4.018 25.559 1.00 75.31 98 LEU A N 1
ATOM 765 C CA . LEU A 1 98 ? -16.128 -3.843 26.088 1.00 75.31 98 LEU A CA 1
ATOM 766 C C . LEU A 1 98 ? -17.022 -3.152 25.056 1.00 75.31 98 LEU A C 1
ATOM 768 O O . LEU A 1 98 ? -18.143 -3.593 24.819 1.00 75.31 98 LE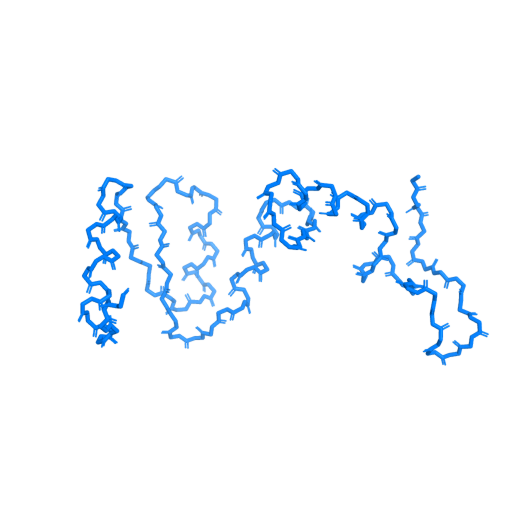U A O 1
ATOM 772 N N . PHE A 1 99 ? -16.502 -2.136 24.376 1.00 74.94 99 PHE A N 1
ATOM 773 C CA . PHE A 1 99 ? -17.248 -1.436 23.342 1.00 74.94 99 PHE A CA 1
ATOM 774 C C . PHE A 1 99 ? -17.559 -2.317 22.127 1.00 74.94 99 PHE A C 1
ATOM 776 O O . PHE A 1 99 ? -18.700 -2.355 21.674 1.00 74.94 99 PHE A O 1
ATOM 783 N N . LEU A 1 100 ? 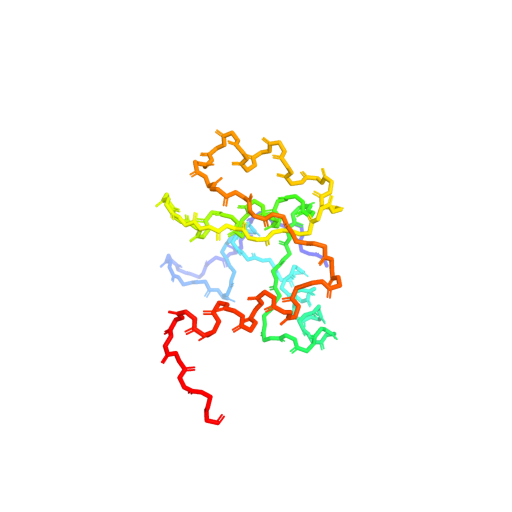-16.595 -3.111 21.647 1.00 74.06 100 LEU A N 1
ATOM 784 C CA . LEU A 1 100 ? -16.836 -4.076 20.568 1.00 74.06 100 LEU A CA 1
ATOM 785 C C . LEU A 1 100 ? -17.895 -5.121 20.954 1.00 74.06 100 LEU A C 1
ATOM 787 O O . LEU A 1 100 ? -18.654 -5.569 20.095 1.00 74.06 100 LEU A O 1
ATOM 791 N N . ARG A 1 101 ? -17.983 -5.498 22.239 1.00 76.56 101 ARG A N 1
ATOM 792 C CA . ARG A 1 101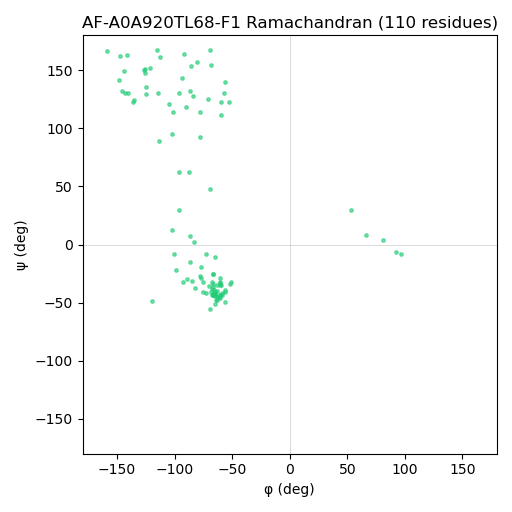 ? -19.075 -6.348 22.743 1.00 76.56 101 ARG A CA 1
ATOM 793 C C . ARG A 1 101 ? -20.425 -5.634 22.675 1.00 76.56 101 ARG A C 1
ATOM 795 O O . ARG A 1 101 ? -21.388 -6.246 22.233 1.00 76.56 101 ARG A O 1
ATOM 802 N N . ILE A 1 102 ? -20.492 -4.360 23.056 1.00 76.00 102 ILE A N 1
ATOM 803 C CA . ILE A 1 102 ? -21.725 -3.559 22.996 1.00 76.00 102 ILE A CA 1
ATOM 804 C C . ILE A 1 102 ? -22.185 -3.369 21.545 1.00 76.00 102 ILE A C 1
ATOM 806 O O . ILE A 1 102 ? -23.356 -3.591 21.250 1.00 76.00 102 ILE A O 1
ATOM 810 N N . LEU A 1 103 ? -21.275 -3.062 20.617 1.00 73.69 103 LEU A N 1
ATOM 811 C CA . LEU A 1 103 ? -21.600 -2.960 19.190 1.00 73.69 103 LEU A CA 1
ATOM 812 C C . LEU A 1 103 ? -22.138 -4.276 18.620 1.00 73.69 103 LEU A C 1
ATOM 814 O O . LEU A 1 103 ? -23.130 -4.268 17.895 1.00 73.69 103 LEU A O 1
ATOM 818 N N . LYS A 1 104 ? -21.526 -5.414 18.975 1.00 69.69 104 LYS A N 1
ATOM 819 C CA . LYS A 1 104 ? -22.029 -6.739 18.575 1.00 69.69 104 LYS A CA 1
ATOM 820 C C . LYS A 1 104 ? -23.412 -7.043 19.155 1.00 69.69 104 LYS A C 1
ATOM 822 O O . LYS A 1 104 ? -24.215 -7.686 18.488 1.00 69.69 104 LYS A O 1
ATOM 827 N N . LEU A 1 105 ? -23.700 -6.571 20.369 1.00 67.81 105 LEU A N 1
ATOM 828 C CA . LEU A 1 105 ? -25.021 -6.702 20.989 1.00 67.81 105 LEU A CA 1
ATOM 829 C C . LEU A 1 105 ? -26.071 -5.825 20.292 1.00 67.81 105 LEU A C 1
ATOM 831 O O . LEU A 1 105 ? -27.210 -6.258 20.141 1.00 67.81 105 LEU A O 1
ATOM 835 N N . GLN A 1 106 ? -25.697 -4.630 19.826 1.00 60.69 106 GLN A N 1
ATOM 836 C CA . GLN A 1 106 ? -26.607 -3.731 19.110 1.00 60.69 106 GLN A CA 1
ATOM 837 C C . GLN A 1 106 ? -26.834 -4.126 17.643 1.00 60.69 106 GLN A C 1
ATOM 839 O O . GLN A 1 106 ? -27.908 -3.864 17.109 1.00 60.69 106 GLN A O 1
ATOM 844 N N . SER A 1 107 ? -25.878 -4.799 16.993 1.00 58.38 107 SER A N 1
ATOM 845 C CA . SER A 1 107 ? -26.007 -5.232 15.591 1.00 58.38 107 SER A CA 1
ATOM 846 C C . SER A 1 107 ? -26.763 -6.554 15.391 1.00 58.38 107 SER A C 1
ATOM 848 O O . SER A 1 107 ? -26.893 -7.021 14.259 1.00 58.38 107 SER A O 1
ATOM 850 N N . GLY A 1 108 ? -27.270 -7.181 16.461 1.00 50.41 108 GLY A N 1
ATOM 851 C CA . GLY A 1 108 ? -28.117 -8.381 16.381 1.00 50.41 108 GLY A CA 1
ATOM 852 C C . GLY A 1 108 ? -27.427 -9.645 15.842 1.00 50.41 108 GLY A C 1
ATOM 853 O O . GLY A 1 108 ? -28.088 -10.660 15.619 1.00 50.41 108 GLY A O 1
ATOM 854 N N . GLN A 1 109 ? -26.106 -9.627 15.644 1.00 50.16 109 GLN A N 1
ATOM 855 C CA . GLN A 1 109 ? -25.344 -10.784 15.175 1.00 50.16 109 GLN A CA 1
ATOM 856 C C . GLN A 1 109 ? -25.129 -11.764 16.338 1.00 50.16 109 GLN A C 1
ATOM 858 O O . GLN A 1 109 ? -24.184 -11.639 17.120 1.00 50.16 109 GLN A O 1
ATOM 863 N N . LYS A 1 110 ? -26.039 -12.741 16.469 1.00 40.00 110 LYS A N 1
ATOM 864 C CA . LYS A 1 110 ? -25.904 -13.872 17.399 1.00 40.00 110 LYS A CA 1
ATOM 865 C C . LYS A 1 110 ? -24.562 -14.570 17.182 1.00 40.00 110 LYS A C 1
ATOM 867 O O . LYS A 1 110 ? -24.260 -15.057 16.097 1.00 40.00 110 LYS A O 1
ATOM 872 N N . GLN A 1 111 ? -23.799 -14.630 18.261 1.00 37.75 111 GLN A N 1
ATOM 873 C CA . GLN A 1 111 ? -22.555 -15.369 18.392 1.00 37.75 111 GLN A CA 1
ATOM 874 C C . GLN A 1 111 ? -22.832 -16.861 18.132 1.00 37.75 111 GLN A C 1
ATOM 876 O O . GLN A 1 111 ? -23.567 -17.486 18.898 1.00 37.75 111 GLN A O 1
ATOM 881 N N . LYS A 1 112 ? -22.322 -17.392 17.015 1.00 36.06 112 LYS A N 1
ATOM 882 C CA . LYS A 1 112 ? -22.137 -18.834 16.812 1.00 36.06 112 LYS A CA 1
ATOM 883 C C . LYS A 1 112 ? -20.763 -19.232 17.326 1.00 36.06 112 LYS A C 1
ATOM 885 O O . LYS A 1 112 ? -19.832 -18.410 17.164 1.00 36.06 112 LYS A O 1
#

Sequence (112 aa):
MHQTATYVLEEVGKDKGFDYTRSANPTRQMMEEHLAALDSGKYGVAYSSGMAAVDSCLKLLKSGDHVICSDDVTAVYPDISTRFWLIMIYILPMWIRLFLRILKLQSGQKQK

Foldseek 3Di:
DDPDQADDAPDVPHDPQTGGVVVHDPVQQVVFVVVCVVVVHPTGDDDPDPVRVVVVVCVVDDAPDEDEDEPPPPPHPPVCVPPHVHDYDYDHPVCVVVVVVVVCVVVPPDDD

Mean predicted aligned error: 10.43 Å

Nearest PDB structures (foldseek):
  7d7o-assembly1_A-2  TM=9.046E-01  e=2.945E-05  Bacillus cereus ATCC 14579
  6nba-assembly1_D  TM=8.301E-01  e=4.106E-05  Homo sapiens
  8jui-assembly1_A  TM=9.019E-01  e=1.271E-04  Bacillus cereus ATCC 14579
  2nmp-assembly1_B  TM=9.072E-01  e=1.658E-04  Homo sapiens
  1ibj-assembly1_A  TM=8.886E-01  e=2.470E-04  Arabidopsis thaliana

Solvent-accessible surface area (backbone atoms only — not comparable to full-atom values): 7143 Å² total; per-residue (Å²): 130,75,93,57,67,63,51,86,58,88,47,95,94,43,58,87,82,42,55,36,39,88,83,37,40,74,53,57,50,54,51,17,54,52,51,9,59,74,70,74,40,97,67,48,82,86,60,98,41,73,66,54,44,51,54,58,59,54,67,74,59,60,92,76,46,75,51,78,45,57,84,79,56,79,88,55,60,73,62,48,64,74,74,39,86,47,62,72,51,74,42,58,80,89,47,46,68,58,49,54,49,51,51,43,65,72,68,68,62,77,88,126

Secondary structure (DSSP, 8-state):
----SB---SBTTB-SS-SBTTT--HHHHHHHHHHHHHTT-S-----SSHHHHHHHHHTT--TT-EEEE-TT-TTTHHHHHHHS--EEEE--GGGHHHHHHHHHHHTT----